Protein AF-A0A2N0VHY1-F1 (afdb_monomer_lite)

Structure (mmCIF, N/CA/C/O backbone):
data_AF-A0A2N0VHY1-F1
#
_entry.id   AF-A0A2N0VHY1-F1
#
loop_
_atom_site.group_PDB
_atom_site.id
_atom_site.type_symbol
_atom_site.label_atom_id
_atom_site.label_alt_id
_atom_site.label_comp_id
_atom_site.label_asym_id
_atom_site.label_entity_id
_atom_site.label_seq_id
_atom_site.pdbx_PDB_ins_code
_atom_site.Cartn_x
_atom_site.Cartn_y
_atom_site.Cartn_z
_atom_site.occupancy
_atom_site.B_iso_or_equiv
_atom_site.auth_seq_id
_atom_site.auth_comp_id
_atom_site.auth_asym_id
_atom_site.auth_atom_id
_atom_site.pdbx_PDB_model_num
ATOM 1 N N . MET A 1 1 ? -29.923 1.849 39.154 1.00 59.81 1 MET A N 1
ATOM 2 C CA . MET A 1 1 ? -29.183 2.086 37.894 1.00 59.81 1 MET A CA 1
ATOM 3 C C . MET A 1 1 ? -29.518 0.926 36.963 1.00 59.81 1 MET A C 1
ATOM 5 O O . MET A 1 1 ? -29.559 -0.194 37.452 1.00 59.81 1 MET A O 1
ATOM 9 N N . ASN A 1 2 ? -29.902 1.182 35.711 1.00 81.06 2 ASN A N 1
ATOM 10 C CA . ASN A 1 2 ? -30.431 0.149 34.810 1.00 81.06 2 ASN A CA 1
ATOM 11 C C . ASN A 1 2 ? -29.289 -0.760 34.318 1.00 81.06 2 ASN A C 1
ATOM 13 O O . ASN A 1 2 ? -28.386 -0.281 33.642 1.00 81.06 2 ASN A O 1
ATOM 17 N N . THR A 1 3 ? -29.318 -2.051 34.655 1.00 85.56 3 THR A N 1
ATOM 18 C CA . THR A 1 3 ? -28.240 -3.015 34.364 1.00 85.56 3 THR A CA 1
ATOM 19 C C . THR A 1 3 ? -27.929 -3.128 32.869 1.00 85.56 3 THR A C 1
ATOM 21 O O . THR A 1 3 ? -26.770 -3.278 32.497 1.00 85.56 3 THR A O 1
ATOM 24 N N . GLN A 1 4 ? -28.939 -2.970 32.005 1.00 87.62 4 GLN A N 1
ATOM 25 C CA . GLN A 1 4 ? -28.746 -2.945 30.549 1.00 87.62 4 GLN A CA 1
ATOM 26 C C . GLN A 1 4 ? -27.983 -1.695 30.090 1.00 87.62 4 GLN A C 1
ATOM 28 O O . GLN A 1 4 ? -27.199 -1.752 29.150 1.00 87.62 4 GLN A O 1
ATOM 33 N N . PHE A 1 5 ? -28.187 -0.565 30.772 1.00 86.75 5 PHE A N 1
ATOM 34 C CA . PHE A 1 5 ? -27.495 0.687 30.471 1.00 86.75 5 PHE A CA 1
ATOM 35 C C . PHE A 1 5 ? -26.013 0.611 30.857 1.00 86.75 5 PHE A C 1
ATOM 37 O O . PHE A 1 5 ? -25.160 1.061 30.102 1.00 86.75 5 PHE A O 1
ATOM 44 N N . THR A 1 6 ? -25.694 -0.022 31.990 1.00 89.69 6 THR A N 1
ATOM 45 C CA . THR A 1 6 ? -24.305 -0.269 32.406 1.00 89.69 6 THR A CA 1
ATOM 46 C C . THR A 1 6 ? -23.578 -1.201 31.434 1.00 89.69 6 THR A C 1
ATOM 48 O O . THR A 1 6 ? -22.465 -0.891 31.024 1.00 89.69 6 THR A O 1
ATOM 51 N N . GLN A 1 7 ? -24.224 -2.289 30.999 1.00 93.12 7 GLN A N 1
ATOM 52 C CA . GLN A 1 7 ? -23.657 -3.200 29.995 1.00 93.12 7 GLN A CA 1
ATOM 53 C C . GLN A 1 7 ? -23.394 -2.498 28.655 1.00 93.12 7 GLN A C 1
ATOM 55 O O . GLN A 1 7 ? -22.383 -2.754 28.009 1.00 93.12 7 GLN A O 1
ATOM 60 N N . LEU A 1 8 ? -24.286 -1.593 28.237 1.00 93.31 8 LEU A N 1
ATOM 61 C CA . LEU A 1 8 ? -24.109 -0.830 27.003 1.00 93.31 8 LEU A CA 1
ATOM 62 C C . LEU A 1 8 ? -22.889 0.102 27.071 1.00 93.31 8 LEU A C 1
ATOM 64 O O . LEU A 1 8 ? -22.143 0.186 26.099 1.00 93.31 8 LEU A O 1
ATOM 68 N N . ILE A 1 9 ? -22.675 0.775 28.208 1.00 95.06 9 ILE A N 1
ATOM 69 C CA . ILE A 1 9 ? -21.504 1.642 28.420 1.00 95.06 9 ILE A CA 1
ATOM 70 C C . ILE A 1 9 ? -20.211 0.831 28.300 1.00 95.06 9 ILE A C 1
ATOM 72 O O . ILE A 1 9 ? -19.313 1.228 27.566 1.00 95.06 9 ILE A O 1
ATOM 76 N N . GLU A 1 10 ? -20.150 -0.337 28.939 1.00 94.62 10 GLU A N 1
ATOM 77 C CA . GLU A 1 10 ? -18.966 -1.204 28.915 1.00 94.62 10 GLU A CA 1
ATOM 78 C C . GLU A 1 10 ? -18.617 -1.677 27.490 1.00 94.62 10 GLU A C 1
ATOM 80 O O . GLU A 1 10 ? -17.449 -1.723 27.098 1.00 94.62 10 GLU A O 1
ATOM 85 N N . VAL A 1 11 ? -19.632 -1.966 26.666 1.00 96.19 11 VAL A N 1
ATOM 86 C CA . VAL A 1 11 ? -19.432 -2.304 25.247 1.00 96.19 11 VAL A CA 1
ATOM 87 C C . VAL A 1 11 ? -18.890 -1.111 24.455 1.00 96.19 11 VAL A C 1
ATOM 89 O O . VAL A 1 11 ? -17.991 -1.293 23.633 1.00 96.19 11 VAL A O 1
ATOM 92 N N . ILE A 1 12 ? -19.407 0.099 24.691 1.00 96.31 12 ILE A N 1
ATOM 93 C CA . ILE A 1 12 ? -18.939 1.316 24.010 1.00 96.31 12 ILE A CA 1
ATOM 94 C C . ILE A 1 12 ? -17.471 1.587 24.353 1.00 96.31 12 ILE A C 1
ATOM 96 O O . ILE A 1 12 ? -16.664 1.765 23.442 1.00 96.31 12 ILE A O 1
ATOM 100 N N . GLU A 1 13 ? -17.104 1.536 25.634 1.00 96.44 13 GLU A N 1
ATOM 101 C CA . GLU A 1 13 ? -15.724 1.756 26.089 1.00 96.44 13 GLU A CA 1
ATOM 102 C C . GLU A 1 13 ? -14.747 0.743 25.467 1.00 96.44 13 GLU A C 1
ATOM 104 O O . GLU A 1 13 ? -13.642 1.095 25.043 1.00 96.44 13 GLU A O 1
ATOM 109 N N . ASN A 1 14 ? -15.164 -0.521 25.342 1.00 96.56 14 ASN A N 1
ATOM 110 C CA . ASN A 1 14 ? -14.358 -1.552 24.694 1.00 96.56 14 ASN A CA 1
ATOM 111 C C . ASN A 1 14 ? -14.159 -1.264 23.195 1.00 96.56 14 ASN A C 1
ATOM 113 O O . ASN A 1 14 ? -13.033 -1.318 22.694 1.00 96.56 14 ASN A O 1
ATOM 117 N N . LEU A 1 15 ? -15.226 -0.895 22.480 1.00 96.38 15 LEU A N 1
ATOM 118 C CA . LEU A 1 15 ? -15.142 -0.533 21.063 1.00 96.38 15 LEU A CA 1
ATOM 119 C C . LEU A 1 15 ? -14.225 0.675 20.834 1.00 96.38 15 LEU A C 1
ATOM 121 O O . LEU A 1 15 ? -13.407 0.654 19.913 1.00 96.38 15 LEU A O 1
ATOM 125 N N . GLU A 1 16 ? -14.304 1.698 21.685 1.00 95.75 16 GLU A N 1
ATOM 126 C CA . GLU A 1 16 ? -13.406 2.856 21.626 1.00 95.75 16 GLU A CA 1
ATOM 127 C C . GLU A 1 16 ? -11.936 2.448 21.799 1.00 95.75 16 GLU A C 1
ATOM 129 O O . GLU A 1 16 ? -11.062 2.910 21.054 1.00 95.75 16 GLU A O 1
ATOM 134 N N . SER A 1 17 ? -11.659 1.537 22.736 1.00 95.38 17 SER A N 1
ATOM 135 C CA . SER A 1 17 ? -10.315 0.991 22.936 1.00 95.38 17 SER A CA 1
ATOM 136 C C . SER A 1 17 ? -9.813 0.247 21.695 1.00 95.38 17 SER A C 1
ATOM 138 O O . SER A 1 17 ? -8.698 0.504 21.233 1.00 95.38 17 SER A O 1
ATOM 140 N N . GLN A 1 18 ? -10.642 -0.613 21.097 1.00 95.94 18 GLN A N 1
ATOM 141 C CA . GLN A 1 18 ? -10.274 -1.366 19.892 1.00 95.9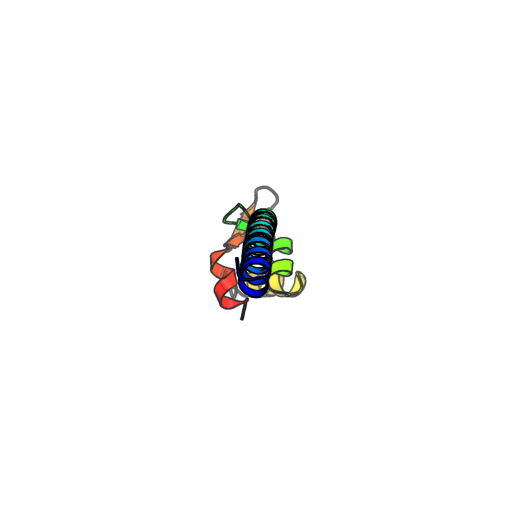4 18 GLN A CA 1
ATOM 142 C C . GLN A 1 18 ? -9.982 -0.447 18.699 1.00 95.94 18 GLN A C 1
ATOM 144 O O . GLN A 1 18 ? -8.990 -0.635 17.994 1.00 95.94 18 GLN A O 1
ATOM 149 N N . VAL A 1 19 ? -10.793 0.595 18.492 1.00 94.44 19 VAL A N 1
ATOM 150 C CA . VAL A 1 19 ? -10.555 1.587 17.430 1.00 94.44 19 VAL A CA 1
ATOM 151 C C . VAL A 1 19 ? -9.212 2.293 17.630 1.00 94.44 19 VAL A C 1
ATOM 153 O O . VAL A 1 19 ? -8.460 2.497 16.673 1.00 94.44 19 VAL A O 1
ATOM 156 N N . LYS A 1 20 ? -8.864 2.631 18.876 1.00 93.25 20 LYS A N 1
ATOM 157 C CA . LYS A 1 20 ? -7.583 3.266 19.204 1.00 93.25 20 LYS A CA 1
ATOM 158 C C . LYS A 1 20 ? -6.390 2.357 18.906 1.00 93.25 20 LYS A C 1
ATOM 160 O O . LYS A 1 20 ? -5.365 2.841 18.422 1.00 93.25 20 LYS A O 1
ATOM 165 N N . GLU A 1 21 ? -6.504 1.062 19.181 1.00 91.56 21 GLU A N 1
ATOM 166 C CA . GLU A 1 21 ? -5.464 0.080 18.854 1.00 91.56 21 GLU A CA 1
ATOM 167 C C . GLU A 1 21 ? -5.293 -0.095 17.343 1.00 91.56 21 GLU A C 1
ATOM 169 O O . GLU A 1 21 ? -4.165 -0.041 16.851 1.00 91.56 21 GLU A O 1
ATOM 174 N N . LEU A 1 22 ? -6.393 -0.184 16.589 1.00 87.38 22 LEU A N 1
ATOM 175 C CA . LEU A 1 22 ? -6.351 -0.216 15.123 1.00 87.38 22 LEU A CA 1
ATOM 176 C C . LEU A 1 22 ? -5.664 1.028 14.545 1.00 87.38 22 LEU A C 1
ATOM 178 O O . LEU A 1 22 ? -4.849 0.913 13.633 1.00 87.38 22 LEU A O 1
ATOM 182 N N . GLY A 1 23 ? -5.930 2.210 15.108 1.00 82.50 23 GLY A N 1
ATOM 183 C CA . GLY A 1 23 ? -5.256 3.447 14.710 1.00 82.50 23 GLY A CA 1
ATOM 184 C C . GLY A 1 23 ? -3.741 3.419 14.948 1.00 82.50 23 GLY A C 1
ATOM 185 O O . GLY A 1 23 ? -2.977 3.929 14.127 1.00 82.50 23 GLY A O 1
ATOM 186 N N . LYS A 1 24 ? -3.275 2.798 16.041 1.00 84.25 24 LYS A N 1
ATOM 187 C CA . LYS A 1 24 ? -1.835 2.611 16.294 1.00 84.25 24 LYS A CA 1
ATOM 188 C C . LYS A 1 24 ? -1.211 1.656 15.283 1.00 84.25 24 LYS A C 1
ATOM 190 O O . LYS A 1 24 ? 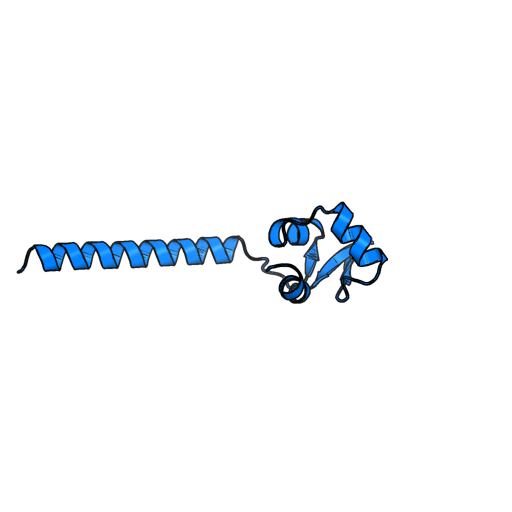-0.202 2.008 14.681 1.00 84.25 24 LYS A O 1
ATOM 195 N N . LEU A 1 25 ? -1.848 0.510 15.044 1.00 80.62 25 LEU A N 1
ATOM 196 C CA . LEU A 1 25 ? -1.387 -0.473 14.061 1.00 80.62 25 LEU A CA 1
ATOM 197 C C . LEU A 1 25 ? -1.316 0.133 12.655 1.00 80.62 25 LEU A C 1
ATOM 199 O O . LEU A 1 25 ? -0.316 -0.034 11.960 1.00 80.62 25 LEU A O 1
ATOM 203 N N . ALA A 1 26 ? -2.325 0.908 12.252 1.00 73.56 26 ALA A N 1
ATOM 204 C CA . ALA A 1 26 ? -2.314 1.619 10.976 1.00 73.56 26 ALA A CA 1
ATOM 205 C C . ALA A 1 26 ? -1.129 2.598 10.876 1.00 73.56 26 ALA A C 1
ATOM 207 O O . ALA A 1 26 ? -0.422 2.600 9.872 1.00 73.56 26 ALA A O 1
ATOM 208 N N . ASN A 1 27 ? -0.854 3.374 11.928 1.00 69.31 27 ASN A N 1
ATOM 209 C CA . ASN A 1 27 ? 0.285 4.301 11.968 1.00 69.31 27 ASN A CA 1
ATOM 210 C C . ASN A 1 27 ? 1.659 3.609 11.980 1.00 69.31 27 ASN A C 1
ATOM 212 O O . ASN A 1 27 ? 2.654 4.209 11.569 1.00 69.31 27 ASN A O 1
ATOM 216 N N . GLU A 1 28 ? 1.740 2.377 12.476 1.00 71.69 28 GLU A N 1
ATOM 217 C CA . GLU A 1 28 ? 2.963 1.568 12.432 1.00 71.69 28 GLU A CA 1
ATOM 218 C C . GLU A 1 28 ? 3.170 0.911 11.065 1.00 71.69 28 GLU A C 1
ATOM 220 O O . GLU A 1 28 ? 4.310 0.733 10.639 1.00 71.69 28 GLU A O 1
ATOM 225 N N . THR A 1 29 ? 2.077 0.588 10.371 1.00 65.44 29 THR A N 1
ATOM 226 C CA . THR A 1 29 ? 2.101 -0.133 9.090 1.00 65.44 29 THR A CA 1
ATOM 227 C C . THR A 1 29 ? 2.205 0.811 7.890 1.00 65.44 29 THR A C 1
ATOM 229 O O . THR A 1 29 ? 2.729 0.429 6.844 1.00 65.44 29 THR A O 1
ATOM 232 N N . LEU A 1 30 ? 1.718 2.050 8.009 1.00 65.62 30 LEU A N 1
ATOM 233 C CA . LEU A 1 30 ? 1.803 3.026 6.929 1.00 65.62 30 LEU A CA 1
ATOM 234 C C . LEU A 1 30 ? 3.242 3.546 6.763 1.00 65.62 30 LEU A C 1
ATOM 236 O O . LEU A 1 30 ? 3.894 3.900 7.751 1.00 65.62 30 LEU A O 1
ATOM 240 N N . PRO A 1 31 ? 3.744 3.653 5.521 1.00 62.50 31 PRO A N 1
ATOM 241 C CA . PRO A 1 31 ? 5.059 4.218 5.263 1.00 62.50 31 PRO A CA 1
ATOM 242 C C . PRO A 1 31 ? 5.144 5.648 5.800 1.00 62.50 31 PRO A C 1
ATOM 244 O O . PRO A 1 31 ? 4.374 6.521 5.404 1.00 62.50 31 PRO A O 1
ATOM 247 N N . LYS A 1 32 ? 6.110 5.906 6.687 1.00 67.12 32 LYS A N 1
ATOM 248 C CA . LYS A 1 32 ? 6.358 7.244 7.262 1.00 67.12 32 LYS A CA 1
ATOM 249 C C . LYS A 1 32 ? 7.070 8.188 6.287 1.00 67.12 32 LYS A C 1
ATOM 251 O O . LYS A 1 32 ? 7.394 9.320 6.636 1.00 67.12 32 LYS A O 1
ATOM 256 N N . HIS A 1 33 ? 7.350 7.712 5.079 1.00 77.62 33 HIS A N 1
ATOM 257 C CA . HIS A 1 33 ? 8.135 8.377 4.054 1.00 77.62 33 HIS A CA 1
ATOM 258 C C . HIS A 1 33 ? 7.377 8.390 2.725 1.00 77.62 33 HIS A C 1
ATOM 260 O O . HIS A 1 33 ? 6.768 7.406 2.319 1.00 77.62 33 HIS A O 1
ATOM 266 N N . GLU A 1 34 ? 7.467 9.509 2.007 1.00 90.00 34 GLU A N 1
ATOM 267 C CA . GLU A 1 34 ? 6.749 9.730 0.741 1.00 90.00 34 GLU A CA 1
ATOM 268 C C . GLU A 1 34 ? 7.206 8.809 -0.408 1.00 90.00 34 GLU A C 1
ATOM 270 O O . GLU A 1 34 ? 6.545 8.728 -1.442 1.00 90.00 34 GLU A O 1
ATOM 275 N N . TRP A 1 35 ? 8.352 8.133 -0.258 1.00 93.50 35 TRP A N 1
ATOM 276 C CA . TRP A 1 35 ? 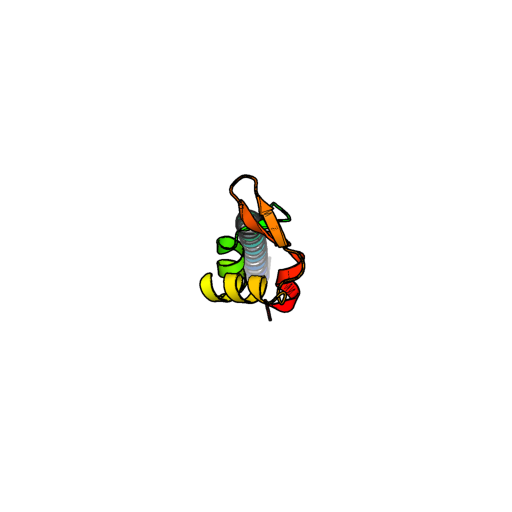9.051 7.418 -1.329 1.00 93.50 35 TRP A CA 1
ATOM 277 C C . TRP A 1 35 ? 9.233 5.933 -1.027 1.00 93.50 35 TRP A C 1
ATOM 279 O O . TRP A 1 35 ? 10.225 5.521 -0.435 1.00 93.50 35 TRP A O 1
ATOM 289 N N . LEU A 1 36 ? 8.322 5.119 -1.531 1.00 93.38 36 LEU A N 1
ATOM 290 C CA . LEU A 1 36 ? 8.259 3.685 -1.294 1.00 93.38 36 LEU A CA 1
ATOM 291 C C . LEU A 1 36 ? 9.269 2.924 -2.143 1.00 93.38 36 LEU A C 1
ATOM 293 O O . LEU A 1 36 ? 9.436 3.175 -3.335 1.00 93.38 36 LEU A O 1
ATOM 297 N N . THR A 1 37 ? 9.907 1.919 -1.572 1.00 93.56 37 THR A N 1
ATOM 298 C CA . THR A 1 37 ? 10.620 0.910 -2.345 1.00 93.56 37 THR A CA 1
ATOM 299 C C . THR A 1 37 ? 9.645 0.116 -3.216 1.00 93.56 37 THR A C 1
ATOM 301 O O . THR A 1 37 ? 8.450 0.007 -2.946 1.00 93.56 37 THR A O 1
ATOM 304 N N . THR A 1 38 ? 10.167 -0.535 -4.258 1.00 94.12 38 THR A N 1
ATOM 305 C CA . THR A 1 38 ? 9.357 -1.459 -5.077 1.00 94.12 38 THR A CA 1
ATOM 306 C C . THR A 1 38 ? 8.716 -2.601 -4.280 1.00 94.12 38 THR A C 1
ATOM 308 O O . THR A 1 38 ? 7.774 -3.202 -4.781 1.00 94.12 38 THR A O 1
ATOM 311 N N . GLN A 1 39 ? 9.259 -2.937 -3.103 1.00 92.69 39 GLN A N 1
ATOM 312 C CA . GLN A 1 39 ? 8.741 -4.001 -2.244 1.00 92.69 39 GLN A CA 1
ATOM 313 C C . GLN A 1 39 ? 7.575 -3.485 -1.394 1.00 92.69 39 GLN A C 1
ATOM 315 O O . GLN A 1 39 ? 6.503 -4.071 -1.439 1.00 92.69 39 GLN A O 1
ATOM 320 N N . GLU A 1 40 ? 7.733 -2.334 -0.737 1.00 91.75 40 GLU A N 1
ATOM 321 C CA . GLU A 1 40 ? 6.642 -1.682 0.008 1.00 91.75 40 GLU A CA 1
ATOM 322 C C . GLU A 1 40 ? 5.450 -1.377 -0.913 1.00 91.75 40 GLU A C 1
ATOM 324 O O . GLU A 1 40 ? 4.301 -1.669 -0.595 1.00 91.75 40 GLU A O 1
ATOM 329 N N . PHE A 1 41 ? 5.712 -0.868 -2.121 1.00 93.38 41 PHE A N 1
ATOM 330 C CA . PHE A 1 41 ? 4.656 -0.626 -3.105 1.00 93.38 41 PHE A CA 1
ATOM 331 C C . PHE A 1 41 ? 3.955 -1.923 -3.550 1.00 93.38 41 PHE A C 1
ATOM 333 O O . PHE A 1 41 ? 2.757 -1.918 -3.830 1.00 93.38 41 PHE A O 1
ATOM 340 N N . ALA A 1 42 ? 4.688 -3.040 -3.622 1.00 93.69 42 ALA A N 1
ATOM 341 C CA . ALA A 1 42 ? 4.128 -4.355 -3.939 1.00 93.69 42 ALA A CA 1
ATOM 342 C C . ALA A 1 42 ? 3.183 -4.846 -2.842 1.00 93.69 42 ALA A C 1
ATOM 344 O O . ALA A 1 42 ? 2.096 -5.329 -3.147 1.00 93.69 42 ALA A O 1
ATOM 345 N N . GLU A 1 43 ? 3.581 -4.686 -1.584 1.00 91.12 43 GLU A N 1
ATOM 346 C CA . GLU A 1 43 ? 2.786 -5.078 -0.420 1.00 91.12 43 GLU A CA 1
ATOM 347 C C . GLU A 1 43 ? 1.487 -4.273 -0.334 1.00 91.12 43 GLU A C 1
ATOM 349 O O . GLU A 1 43 ? 0.422 -4.854 -0.149 1.00 91.12 43 GLU A O 1
ATOM 354 N N . LEU A 1 44 ? 1.549 -2.961 -0.577 1.00 89.81 44 LEU A N 1
ATOM 355 C CA . LEU A 1 44 ? 0.380 -2.079 -0.492 1.00 89.81 44 LEU A CA 1
ATOM 356 C C . LEU A 1 44 ? -0.608 -2.243 -1.655 1.00 89.81 44 LEU A C 1
ATOM 358 O O . LEU A 1 44 ? -1.801 -2.024 -1.481 1.00 89.81 44 LEU A O 1
ATOM 362 N N . THR A 1 45 ? -0.132 -2.615 -2.847 1.00 92.00 45 THR A N 1
ATOM 363 C CA . THR A 1 45 ? -0.983 -2.754 -4.048 1.00 92.00 45 THR A CA 1
ATOM 364 C C . THR A 1 45 ? -1.358 -4.200 -4.374 1.00 92.00 45 THR A C 1
ATOM 366 O O . THR A 1 45 ? -2.127 -4.445 -5.301 1.00 92.00 45 THR A O 1
ATOM 369 N N . GLY A 1 46 ? -0.764 -5.181 -3.687 1.00 91.38 46 GLY A N 1
ATOM 370 C CA . GLY A 1 46 ? -0.871 -6.606 -4.026 1.00 91.38 46 GLY A CA 1
ATOM 371 C C . GLY A 1 46 ? -0.189 -6.997 -5.348 1.00 91.38 46 GLY A C 1
ATOM 372 O O . GLY A 1 46 ? -0.278 -8.147 -5.790 1.00 91.38 46 GLY A O 1
ATOM 373 N N . LEU A 1 47 ? 0.502 -6.068 -6.016 1.00 93.88 47 LEU A N 1
ATOM 374 C CA . LEU A 1 47 ? 1.179 -6.326 -7.283 1.00 93.88 47 LEU A CA 1
ATOM 375 C C . LEU A 1 47 ? 2.509 -7.046 -7.065 1.00 93.88 47 LEU A C 1
ATOM 377 O O . LEU A 1 47 ? 3.292 -6.721 -6.182 1.00 93.88 47 LEU A O 1
ATOM 381 N N . LYS A 1 48 ? 2.858 -7.972 -7.963 1.00 95.12 48 LYS A N 1
ATOM 382 C CA . LYS A 1 48 ? 4.192 -8.592 -7.945 1.00 95.12 48 LYS A CA 1
ATOM 383 C C . LYS A 1 48 ? 5.270 -7.553 -8.278 1.00 95.12 48 LYS A C 1
ATOM 385 O O . LYS A 1 48 ? 5.151 -6.829 -9.268 1.00 95.12 48 LYS A O 1
ATOM 390 N N . ARG A 1 49 ? 6.401 -7.587 -7.564 1.00 94.38 49 ARG A N 1
ATOM 391 C CA . ARG A 1 49 ? 7.568 -6.709 -7.806 1.00 94.38 49 ARG A CA 1
ATOM 392 C C . ARG A 1 49 ? 8.008 -6.660 -9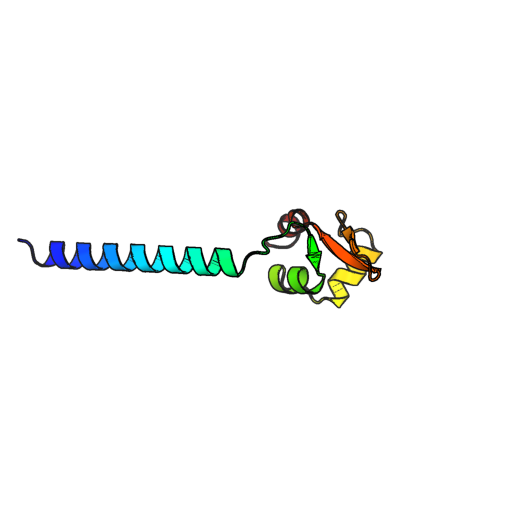.276 1.00 94.38 49 ARG A C 1
ATOM 394 O O . ARG A 1 49 ? 8.297 -5.593 -9.808 1.00 94.38 49 ARG A O 1
ATOM 401 N N . LYS A 1 50 ? 8.010 -7.810 -9.965 1.00 95.12 50 LYS A N 1
ATOM 402 C CA . LYS A 1 50 ? 8.342 -7.902 -11.402 1.00 95.12 50 LYS A CA 1
ATOM 403 C C . LYS A 1 50 ? 7.380 -7.086 -12.275 1.00 95.12 50 LYS A C 1
ATOM 405 O O . LYS A 1 50 ? 7.818 -6.443 -13.227 1.00 95.12 50 LYS A O 1
ATOM 410 N N . THR A 1 51 ? 6.090 -7.102 -11.946 1.00 95.56 51 THR A N 1
ATOM 411 C CA . THR A 1 51 ? 5.056 -6.319 -12.635 1.00 95.56 51 THR A CA 1
ATOM 412 C C . THR A 1 51 ? 5.305 -4.828 -12.447 1.00 95.56 51 THR A C 1
ATOM 414 O O . THR A 1 51 ? 5.311 -4.089 -13.426 1.00 95.56 51 THR A O 1
ATOM 417 N N . ILE A 1 52 ? 5.618 -4.405 -11.221 1.00 95.50 52 ILE A N 1
ATOM 418 C CA . ILE A 1 52 ? 5.959 -3.013 -10.903 1.00 95.50 52 ILE A CA 1
ATOM 419 C C . ILE A 1 52 ? 7.172 -2.553 -11.717 1.00 95.50 52 ILE A C 1
ATOM 421 O O . ILE A 1 52 ? 7.086 -1.546 -12.412 1.00 95.50 52 ILE A O 1
ATOM 425 N N . CYS A 1 53 ? 8.277 -3.306 -11.723 1.00 94.62 53 CYS A N 1
ATOM 426 C CA . CYS A 1 53 ? 9.460 -2.950 -12.517 1.00 94.62 53 CYS A CA 1
ATOM 427 C C . CYS A 1 53 ? 9.145 -2.813 -14.017 1.00 94.62 53 CYS A C 1
ATOM 429 O O . CYS A 1 53 ? 9.640 -1.895 -14.668 1.00 94.62 53 CYS A O 1
ATOM 431 N N . ASN A 1 54 ? 8.293 -3.688 -14.560 1.00 96.50 54 ASN A N 1
ATOM 432 C CA . ASN A 1 54 ? 7.834 -3.592 -15.946 1.00 96.50 54 ASN A CA 1
ATOM 433 C C . ASN A 1 54 ? 7.000 -2.319 -16.181 1.00 96.50 54 ASN A C 1
ATOM 435 O O . ASN A 1 54 ? 7.213 -1.605 -17.157 1.00 96.50 54 ASN A O 1
ATOM 439 N N . TYR A 1 55 ? 6.086 -1.987 -15.268 1.00 96.00 55 TYR A N 1
ATOM 440 C CA . TYR A 1 55 ? 5.289 -0.762 -15.351 1.00 96.00 55 TYR A CA 1
ATOM 441 C C . TYR A 1 55 ? 6.135 0.501 -15.260 1.00 96.00 55 TYR A C 1
ATOM 443 O O . TYR A 1 55 ? 5.859 1.455 -15.988 1.00 96.00 55 TYR A O 1
ATOM 451 N N . ILE A 1 56 ? 7.193 0.495 -14.451 1.00 95.38 56 ILE A N 1
ATOM 452 C CA . ILE A 1 56 ? 8.157 1.591 -14.438 1.00 95.38 56 ILE A CA 1
ATOM 453 C C . ILE A 1 56 ? 8.875 1.690 -15.788 1.00 95.38 56 ILE A C 1
ATOM 455 O O . ILE A 1 56 ? 8.891 2.759 -16.384 1.00 95.38 56 ILE A O 1
ATOM 459 N N . GLY A 1 57 ? 9.412 0.582 -16.311 1.00 94.56 57 GLY A N 1
ATOM 460 C CA . GLY A 1 57 ? 10.108 0.575 -17.606 1.00 94.56 57 GLY A CA 1
ATOM 461 C C . GLY A 1 57 ? 9.225 0.993 -18.791 1.00 94.56 57 GLY A C 1
ATOM 462 O O . GLY A 1 57 ? 9.730 1.465 -19.803 1.00 94.56 57 GLY A O 1
ATOM 463 N N . ARG A 1 58 ? 7.901 0.856 -18.656 1.00 95.62 58 ARG A N 1
ATOM 464 C CA . ARG A 1 58 ? 6.891 1.293 -19.635 1.00 95.62 58 ARG A CA 1
ATOM 465 C C . ARG A 1 58 ? 6.293 2.673 -19.333 1.00 95.62 58 ARG A C 1
ATOM 467 O O . ARG A 1 58 ? 5.276 3.020 -19.933 1.00 95.62 58 ARG A O 1
ATOM 474 N N . ASN A 1 59 ? 6.858 3.433 -18.392 1.00 92.88 59 ASN A N 1
ATOM 475 C CA . ASN A 1 59 ? 6.372 4.750 -17.959 1.00 92.88 59 ASN A CA 1
ATOM 476 C C . ASN A 1 59 ? 4.888 4.771 -17.529 1.00 92.88 59 ASN A C 1
ATOM 478 O O . ASN A 1 59 ? 4.187 5.770 -17.699 1.00 92.88 59 ASN A O 1
ATOM 482 N N . LYS A 1 60 ? 4.376 3.657 -16.988 1.00 95.12 60 LYS A N 1
ATOM 483 C CA . LYS A 1 60 ? 3.011 3.564 -16.438 1.00 95.12 60 LYS A CA 1
ATOM 484 C C . LYS A 1 60 ? 2.929 4.082 -15.004 1.00 95.12 60 LYS A C 1
ATOM 486 O O . LYS A 1 60 ? 1.900 4.630 -14.626 1.00 95.12 60 LYS A O 1
ATOM 491 N N . ILE A 1 61 ? 4.013 3.943 -14.244 1.00 95.19 61 ILE A N 1
ATOM 492 C CA . ILE A 1 61 ? 4.200 4.589 -12.940 1.00 95.19 61 ILE A CA 1
ATOM 493 C C . ILE A 1 61 ? 5.040 5.838 -13.204 1.00 95.19 61 ILE A C 1
ATOM 495 O O . ILE A 1 61 ? 6.157 5.717 -13.705 1.00 95.19 61 ILE A O 1
ATOM 499 N N . LYS A 1 62 ? 4.479 7.025 -12.955 1.00 92.25 62 LYS A N 1
ATOM 500 C CA . LYS A 1 62 ? 5.070 8.299 -13.392 1.00 92.25 62 LYS A CA 1
ATOM 501 C C . LYS A 1 62 ? 6.021 8.868 -12.348 1.00 92.25 62 LYS A C 1
ATOM 503 O O . LYS A 1 62 ? 7.102 9.333 -12.694 1.00 92.25 62 LYS A O 1
ATOM 508 N N . PHE A 1 63 ? 5.635 8.821 -11.077 1.00 94.31 63 PHE A N 1
ATOM 509 C CA . PHE A 1 63 ? 6.418 9.399 -9.989 1.00 94.31 63 PHE A CA 1
ATOM 510 C C . PHE A 1 63 ? 7.423 8.387 -9.435 1.00 94.31 63 PHE A C 1
ATOM 512 O O . PHE A 1 63 ? 7.187 7.733 -8.419 1.00 94.31 63 PHE A O 1
ATOM 519 N N . VAL A 1 64 ? 8.552 8.247 -10.135 1.00 96.00 64 VAL A N 1
ATOM 520 C CA . VAL A 1 64 ? 9.627 7.311 -9.783 1.00 96.00 64 VAL A CA 1
ATOM 521 C C . VAL A 1 64 ? 10.974 8.022 -9.785 1.00 96.00 64 VAL A C 1
ATOM 523 O O . VAL A 1 64 ? 11.288 8.764 -10.712 1.00 96.00 64 VAL A O 1
ATOM 526 N N . LYS A 1 65 ? 11.805 7.745 -8.780 1.00 94.81 65 LYS A N 1
ATOM 527 C CA . LYS A 1 65 ? 13.221 8.142 -8.749 1.00 94.81 65 LYS A CA 1
ATOM 528 C C . LYS A 1 65 ? 14.113 6.946 -8.437 1.00 94.81 65 LYS A C 1
ATOM 530 O O . LYS A 1 65 ? 13.623 5.871 -8.093 1.00 94.81 65 LYS A O 1
ATOM 535 N N . LYS A 1 66 ? 15.428 7.122 -8.551 1.00 95.44 66 LYS A N 1
ATOM 536 C CA . LYS A 1 66 ? 16.407 6.145 -8.061 1.00 95.44 66 LYS A CA 1
ATOM 537 C C . LYS A 1 66 ? 17.029 6.636 -6.757 1.00 95.44 66 LYS A C 1
ATOM 539 O O . LYS A 1 66 ? 17.230 7.835 -6.594 1.00 95.44 66 LYS A O 1
ATOM 544 N N . ASN A 1 67 ? 17.302 5.720 -5.834 1.00 92.44 67 ASN A N 1
ATOM 545 C CA . ASN A 1 67 ? 18.132 6.008 -4.666 1.00 92.44 67 ASN A CA 1
ATOM 546 C C . ASN A 1 67 ? 19.627 5.991 -5.041 1.00 92.44 67 ASN A C 1
ATOM 548 O O . ASN A 1 67 ? 19.990 5.681 -6.177 1.00 92.44 67 ASN A O 1
ATOM 552 N N . GLU A 1 68 ? 20.495 6.258 -4.067 1.00 91.56 68 GLU A N 1
ATOM 553 C CA . GLU A 1 68 ? 21.959 6.259 -4.232 1.00 91.56 68 GLU A CA 1
ATOM 554 C C . GLU A 1 68 ? 22.524 4.909 -4.711 1.00 91.56 68 GLU A C 1
ATOM 556 O O . GLU A 1 68 ? 23.564 4.854 -5.356 1.00 91.56 68 GLU A O 1
ATOM 561 N N . GLN A 1 69 ? 21.803 3.811 -4.467 1.00 91.94 69 GLN A N 1
ATOM 562 C CA . GLN A 1 69 ? 22.154 2.459 -4.916 1.00 91.94 69 GLN A CA 1
ATOM 563 C C . GLN A 1 69 ? 21.555 2.105 -6.293 1.00 91.94 69 GLN A C 1
ATOM 565 O O . GLN A 1 69 ? 21.574 0.943 -6.701 1.00 91.94 69 GLN A O 1
ATOM 570 N N . GLY A 1 70 ? 20.945 3.067 -6.993 1.00 92.38 70 GLY A N 1
ATOM 571 C CA . GLY A 1 70 ? 20.307 2.866 -8.296 1.00 92.38 70 GLY A CA 1
ATOM 572 C C . GLY A 1 70 ? 18.973 2.106 -8.259 1.00 92.38 70 GLY A C 1
ATOM 573 O O . GLY A 1 70 ? 18.438 1.761 -9.317 1.00 92.38 70 GLY A O 1
ATOM 574 N N . ARG A 1 71 ? 18.412 1.843 -7.071 1.00 93.12 71 ARG A N 1
ATOM 575 C CA . ARG A 1 71 ? 17.129 1.144 -6.885 1.00 93.12 71 ARG A CA 1
ATOM 576 C C . ARG A 1 71 ? 15.960 2.110 -7.031 1.00 93.12 71 ARG A C 1
ATOM 578 O O . ARG A 1 71 ? 16.047 3.263 -6.626 1.00 93.12 71 ARG A O 1
ATOM 585 N N . HIS A 1 72 ? 14.857 1.621 -7.586 1.00 95.44 72 HIS A N 1
ATOM 586 C CA . HIS A 1 72 ? 13.662 2.421 -7.829 1.00 95.44 72 HIS A CA 1
ATOM 587 C C . HIS A 1 72 ? 12.898 2.712 -6.531 1.00 95.44 72 HIS A C 1
ATOM 589 O O . HIS A 1 72 ? 12.642 1.799 -5.742 1.00 95.44 72 HIS A O 1
ATOM 595 N N . LEU A 1 73 ? 12.505 3.974 -6.371 1.00 95.25 73 LEU A N 1
ATOM 596 C CA . LEU A 1 73 ? 11.601 4.484 -5.348 1.00 95.25 73 LEU A CA 1
ATOM 597 C C . LEU A 1 73 ? 10.375 5.099 -6.027 1.00 95.25 73 LEU A C 1
ATOM 599 O O . LEU A 1 73 ? 10.522 5.829 -7.007 1.00 95.25 73 LEU A O 1
ATOM 603 N N . ILE A 1 74 ? 9.187 4.814 -5.512 1.00 96.19 74 ILE A N 1
ATOM 604 C CA . ILE A 1 74 ? 7.887 5.177 -6.073 1.00 96.19 74 ILE A CA 1
ATOM 605 C C . ILE A 1 74 ? 7.191 6.114 -5.092 1.00 96.19 74 ILE A C 1
ATOM 607 O O . ILE A 1 74 ? 7.112 5.816 -3.905 1.00 96.19 74 ILE A O 1
ATOM 611 N N . HIS A 1 75 ? 6.698 7.248 -5.574 1.00 95.19 75 HIS A N 1
ATOM 612 C CA . HIS A 1 75 ? 6.002 8.197 -4.714 1.00 95.19 75 HIS A CA 1
ATOM 613 C C . HIS A 1 75 ? 4.655 7.633 -4.240 1.00 95.19 75 HIS A C 1
ATOM 615 O O . HIS A 1 75 ? 3.931 7.020 -5.027 1.00 95.19 75 HIS A O 1
ATOM 621 N N . ILE A 1 76 ? 4.286 7.894 -2.986 1.00 92.06 76 ILE A N 1
ATOM 622 C CA . ILE A 1 76 ? 3.056 7.381 -2.365 1.00 92.06 76 ILE A CA 1
ATOM 623 C C . ILE A 1 76 ? 1.781 7.769 -3.135 1.00 92.06 76 ILE A C 1
ATOM 625 O O . ILE A 1 76 ? 0.861 6.967 -3.225 1.00 92.06 76 ILE A O 1
ATOM 629 N N . MET A 1 77 ? 1.758 8.932 -3.801 1.00 91.88 77 MET A N 1
ATOM 630 C CA . MET A 1 77 ? 0.633 9.373 -4.654 1.00 91.88 77 MET A CA 1
ATOM 631 C C . MET A 1 77 ? 0.335 8.449 -5.843 1.00 91.88 77 MET A C 1
ATOM 633 O O . MET A 1 77 ? -0.700 8.589 -6.491 1.00 91.88 77 MET A O 1
ATOM 637 N N . GLU A 1 78 ? 1.243 7.540 -6.203 1.00 93.94 78 GLU A N 1
ATOM 638 C CA . GLU A 1 78 ? 0.907 6.534 -7.205 1.00 93.94 78 GLU A CA 1
ATOM 639 C C . GLU A 1 78 ? -0.114 5.531 -6.661 1.00 93.94 78 GLU A C 1
ATOM 641 O O . GLU A 1 78 ? -0.916 5.062 -7.461 1.00 93.94 78 GLU A O 1
ATOM 646 N N . LEU A 1 79 ? -0.147 5.252 -5.348 1.00 90.50 79 LEU A N 1
ATOM 647 C CA . LEU A 1 79 ? -1.018 4.233 -4.743 1.00 90.50 79 LEU A CA 1
ATOM 648 C C . LEU A 1 79 ? -2.488 4.397 -5.132 1.00 90.50 79 LEU A C 1
ATOM 650 O O . LEU A 1 79 ? -3.083 3.408 -5.543 1.00 90.50 79 LEU A O 1
ATOM 654 N N . ASP A 1 80 ? -3.024 5.621 -5.149 1.00 89.00 80 ASP A N 1
ATOM 655 C CA . ASP A 1 80 ? -4.423 5.913 -5.510 1.00 89.00 80 ASP A CA 1
ATOM 656 C C . ASP A 1 80 ? -4.858 5.308 -6.857 1.00 89.00 80 ASP A C 1
ATOM 658 O O . ASP A 1 80 ? -6.031 5.003 -7.076 1.00 89.00 80 ASP A O 1
ATOM 662 N N . LYS A 1 81 ? -3.923 5.122 -7.797 1.00 88.94 81 LYS A N 1
ATOM 663 C CA . LYS A 1 81 ? -4.221 4.522 -9.108 1.00 88.94 81 LYS A CA 1
ATOM 664 C C . LYS A 1 81 ? -4.253 2.995 -9.088 1.00 88.94 81 LYS A C 1
ATOM 666 O O . LYS A 1 81 ? -4.753 2.401 -10.044 1.00 88.94 81 LYS A O 1
ATOM 671 N N . TRP A 1 82 ? -3.682 2.370 -8.064 1.00 86.81 82 TRP A N 1
ATOM 672 C CA . TRP A 1 82 ? -3.411 0.932 -8.000 1.00 86.81 82 TRP A CA 1
ATOM 673 C C . TRP A 1 82 ? -4.080 0.234 -6.812 1.00 86.81 82 TRP A C 1
ATOM 675 O O . TRP A 1 82 ? -4.199 -0.986 -6.845 1.0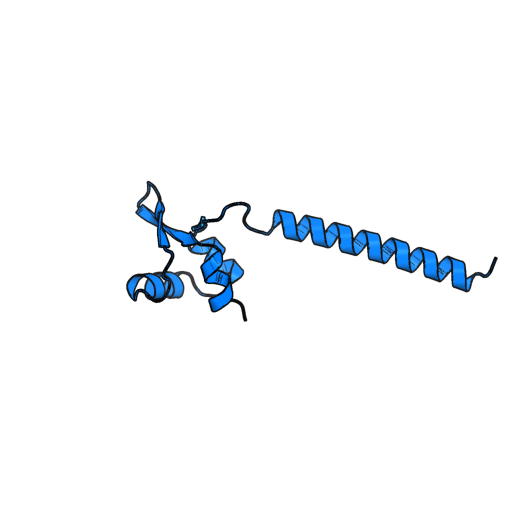0 86.81 82 TRP A O 1
ATOM 685 N N . THR A 1 83 ? -4.543 0.975 -5.806 1.00 80.50 83 THR A N 1
ATOM 686 C CA . THR A 1 83 ? -5.366 0.476 -4.699 1.00 80.50 83 THR A CA 1
ATOM 687 C C . THR A 1 83 ? -6.832 0.827 -4.975 1.00 80.50 83 THR A C 1
ATOM 689 O O . THR A 1 83 ? -7.266 1.947 -4.707 1.00 80.50 83 THR A O 1
ATOM 692 N N . LYS A 1 84 ? -7.582 -0.100 -5.575 1.00 59.84 84 LYS A N 1
ATOM 693 C CA . LYS A 1 84 ? -9.044 -0.030 -5.724 1.00 59.84 84 LYS A CA 1
ATOM 694 C C . LYS A 1 84 ? -9.686 -1.238 -5.072 1.00 59.84 84 LYS A C 1
ATOM 696 O O . LYS A 1 84 ? -9.092 -2.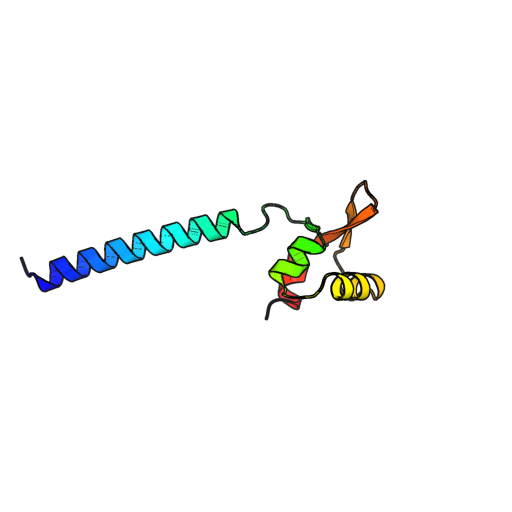330 -5.210 1.00 59.84 84 LYS A O 1
#

Secondary structure (DSSP, 8-state):
--HHHHHHHHHHHHHHHHHHHHHHHHHHHS-SSSEEEHHHHHHHH---HHHHHHHHHTT-S-SEEE-TTS-EEEEGGGGGGT--

InterPro domains:
  IPR041657 Helix-turn-helix domain, group 17 [PF12728] (35-82)

pLDDT: mean 89.5, std 9.15, range [59.81, 96.56]

Foldseek 3Di:
DDPVVVVVVVVVVVVVVVVVVVVVVCVVLDDPDQWAFLVNLCVLLVNDSVVVVVCVVVCVQPAWDADPVRGIIGGPVSSVVRHD

Sequence (84 aa):
MNTQFTQLIEVIENLESQVKELGKLANETLPKHEWLTTQEFAELTGLKRKTICNYIGRNKIKFVKKNEQGRHLIHIMELDKWTK

Organism: NCBI:txid2053187

Radius of gyration: 20.38 Å; chains: 1; bounding box: 53×18×58 Å